Protein AF-A0A409V6U3-F1 (afdb_monomer)

Foldseek 3Di:
DCQLPPADKAAPVRAREPAPDRLCVQANIDSHHNHDQAHQPGPPVHFGANNVPPRDGDPHDDDDDDDD

Solvent-accessible su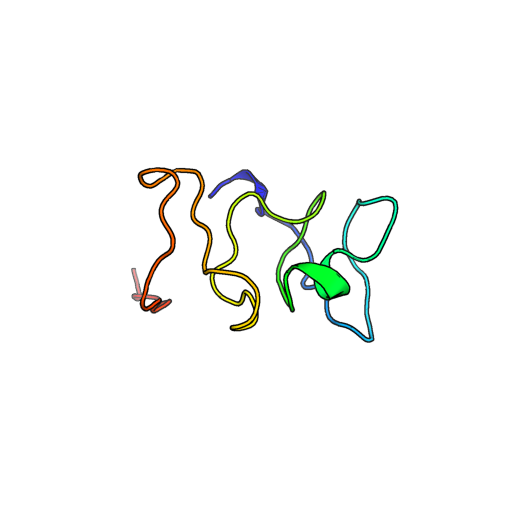rface area (backbone atoms only — not comparable to full-atom values): 4324 Å² total; per-residue (Å²): 124,74,84,42,62,96,42,44,73,22,39,92,90,42,82,50,52,74,44,100,60,72,43,33,85,79,40,32,55,40,45,26,37,75,40,71,70,56,33,84,56,25,46,89,95,39,68,26,39,36,62,91,50,84,77,36,66,51,93,72,82,84,89,83,87,77,87,130

Secondary structure (DSSP, 8-state):
-GGGTTPPPB-SS----SSSS-THHHH-SB--BSB-SEETT--TTS-EEETTSTT-EES---------

Nearest PDB structures (foldseek):
  6y41-assembly14_N  TM=8.513E-01  e=6.867E-04  Homo sapiens
  4r9t-assembly1_B  TM=7.142E-01  e=1.660E-04  Homo sapiens
  1jc9-assembly1_A  TM=8.309E-01  e=1.814E-03  Tachypleus tridentatus
  2jhh-assembly1_C  TM=8.492E-01  e=2.447E-03  Homo sapiens
  2d39-assembly1_B  TM=7.891E-01  e=1.562E-03  Homo sapiens

Sequence (68 aa):
MVYHNEMKFSTTDQDNDKSSGKCVDNYGPWWHKSCCHSGLNRAFKSNLYWGSFKNSVAKTSSMMIRKL

Radius of gyration: 12.23 Å; Cα contacts (8 Å, |Δi|>4): 112; chains: 1; bounding box: 33×28×24 Å

Structure (mmCIF, N/CA/C/O backbone):
data_AF-A0A409V6U3-F1
#
_entry.id   AF-A0A409V6U3-F1
#
loop_
_atom_site.group_PDB
_atom_site.id
_atom_site.type_symbol
_atom_site.label_atom_id
_atom_site.label_alt_id
_atom_site.label_comp_id
_atom_site.label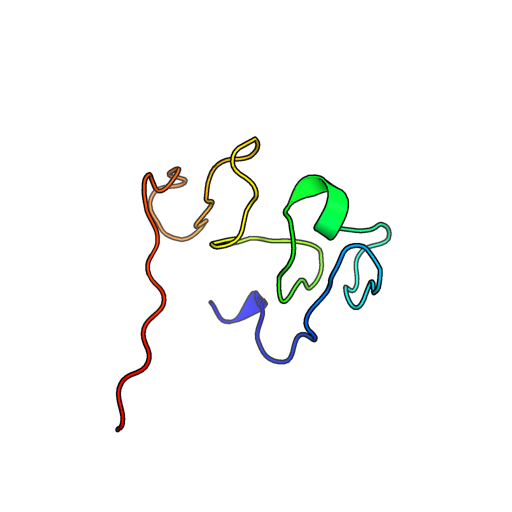_asym_id
_atom_site.label_entity_id
_atom_site.label_seq_id
_atom_site.pdbx_PDB_ins_code
_atom_site.Cartn_x
_atom_site.Cartn_y
_atom_site.Cartn_z
_atom_site.occupancy
_atom_site.B_iso_or_equiv
_atom_site.auth_seq_id
_atom_site.auth_comp_id
_atom_site.auth_asym_id
_atom_site.auth_atom_id
_atom_site.pdbx_PDB_model_num
ATOM 1 N N . MET A 1 1 ? -11.061 6.767 -7.521 1.00 57.56 1 MET A N 1
ATOM 2 C CA . MET A 1 1 ? -10.845 5.888 -6.347 1.00 57.56 1 MET A CA 1
ATOM 3 C C . MET A 1 1 ? -11.731 4.627 -6.337 1.00 57.56 1 MET A C 1
ATOM 5 O O . MET A 1 1 ? -11.577 3.821 -5.438 1.00 57.56 1 MET A O 1
ATOM 9 N N . VAL A 1 2 ? -12.604 4.390 -7.334 1.00 73.56 2 VAL A N 1
ATOM 10 C CA . VAL A 1 2 ? -13.515 3.214 -7.373 1.00 73.56 2 VAL A CA 1
ATOM 11 C C . VAL A 1 2 ? -12.785 1.885 -7.641 1.00 73.56 2 VAL A C 1
ATOM 13 O O . VAL A 1 2 ? -13.262 0.825 -7.262 1.00 73.56 2 VAL A O 1
ATOM 16 N N . TYR A 1 3 ? -11.595 1.929 -8.249 1.00 74.50 3 TYR A N 1
ATOM 17 C CA . TYR A 1 3 ? -10.834 0.735 -8.647 1.00 74.50 3 TYR A CA 1
ATOM 18 C C . TYR A 1 3 ? -10.451 -0.194 -7.480 1.00 74.50 3 TYR A C 1
ATOM 20 O O . TYR A 1 3 ? -10.3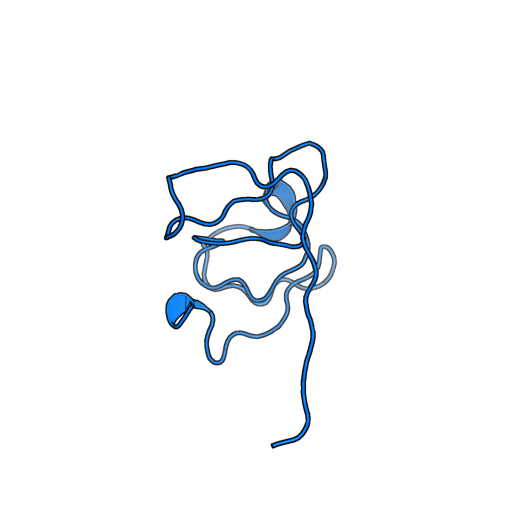46 -1.403 -7.672 1.00 74.50 3 TYR A O 1
ATOM 28 N N . HIS A 1 4 ? -10.255 0.376 -6.289 1.00 75.38 4 HIS A N 1
ATOM 29 C CA . HIS A 1 4 ? -9.853 -0.341 -5.076 1.00 75.38 4 HIS A CA 1
ATOM 30 C C . HIS A 1 4 ? -11.041 -0.745 -4.192 1.00 75.38 4 HIS A C 1
ATOM 32 O O . HIS A 1 4 ? -10.835 -1.331 -3.132 1.00 75.38 4 HIS A O 1
ATOM 38 N N . ASN A 1 5 ? -12.273 -0.411 -4.592 1.00 82.38 5 ASN A N 1
ATOM 39 C CA . ASN A 1 5 ? -13.440 -0.672 -3.762 1.00 82.38 5 ASN A CA 1
ATOM 40 C C . ASN A 1 5 ? -13.625 -2.182 -3.553 1.00 82.38 5 ASN A C 1
ATOM 42 O O . ASN A 1 5 ? -13.409 -2.963 -4.481 1.00 82.38 5 ASN A O 1
ATOM 46 N N . GLU A 1 6 ? -13.999 -2.568 -2.331 1.00 88.44 6 GLU A N 1
ATOM 47 C CA . GLU A 1 6 ? -14.182 -3.966 -1.899 1.00 88.44 6 GLU A CA 1
ATOM 48 C C . GLU A 1 6 ? -12.923 -4.850 -1.966 1.00 88.44 6 GLU A C 1
ATOM 50 O O . GLU A 1 6 ? -13.007 -6.073 -1.828 1.00 88.44 6 GLU A O 1
ATOM 55 N N . MET A 1 7 ? -11.739 -4.261 -2.158 1.00 89.56 7 MET A N 1
ATOM 56 C CA . MET A 1 7 ? -10.496 -5.022 -2.095 1.00 89.56 7 MET A CA 1
ATOM 57 C C . MET A 1 7 ? -10.057 -5.273 -0.666 1.00 89.56 7 MET A C 1
ATOM 59 O O . MET A 1 7 ? -10.249 -4.449 0.225 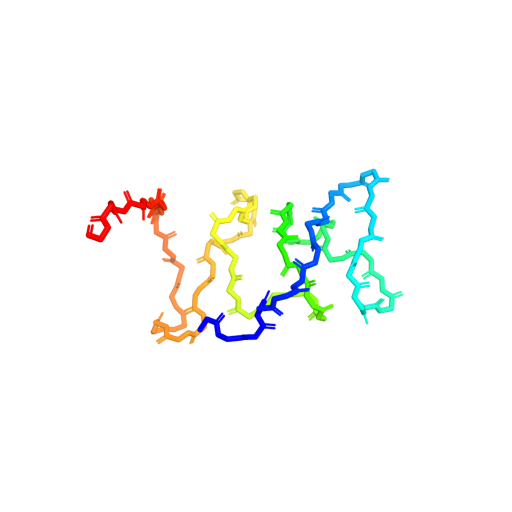1.00 89.56 7 MET A O 1
ATOM 63 N N . LYS A 1 8 ? -9.482 -6.458 -0.454 1.00 90.31 8 LYS A N 1
ATOM 64 C CA . LYS A 1 8 ? -8.864 -6.831 0.813 1.00 90.31 8 LYS A CA 1
ATOM 65 C C . LYS A 1 8 ? -7.501 -6.158 0.916 1.00 90.31 8 LYS A C 1
ATOM 67 O O . LYS A 1 8 ? -6.887 -5.805 -0.087 1.00 90.31 8 LYS A O 1
ATOM 72 N N . PHE A 1 9 ? -7.058 -5.942 2.145 1.00 88.38 9 PHE A N 1
ATOM 73 C CA . PHE A 1 9 ? -5.751 -5.358 2.402 1.00 88.38 9 PHE A CA 1
ATOM 74 C C . PHE A 1 9 ? -4.660 -6.414 2.177 1.00 88.38 9 PHE A C 1
ATOM 76 O O . PHE A 1 9 ? -4.777 -7.520 2.707 1.00 88.38 9 PHE A O 1
ATOM 83 N N . SER A 1 10 ? -3.625 -6.081 1.404 1.00 89.56 10 SER A N 1
ATOM 84 C CA . SER A 1 10 ? -2.475 -6.957 1.144 1.00 89.56 10 SER A CA 1
ATOM 85 C C . SER A 1 10 ? -1.222 -6.445 1.854 1.00 89.56 10 SER A C 1
ATOM 87 O O . SER A 1 10 ? -0.955 -5.240 1.885 1.00 89.56 10 SER A O 1
ATOM 89 N N . THR A 1 11 ? -0.428 -7.372 2.379 1.00 88.88 11 THR A N 1
ATOM 90 C CA . THR A 1 11 ? 0.858 -7.145 3.056 1.00 88.88 11 THR A CA 1
ATOM 91 C C . THR A 1 11 ? 1.920 -8.110 2.515 1.00 88.88 11 THR A C 1
ATOM 93 O O . THR A 1 11 ? 1.618 -9.008 1.734 1.00 88.88 11 THR A O 1
ATOM 96 N N . THR A 1 12 ? 3.191 -7.929 2.891 1.00 85.88 12 THR A N 1
ATOM 97 C CA . THR A 1 12 ? 4.311 -8.780 2.426 1.00 85.88 12 THR A CA 1
ATOM 98 C C . THR A 1 12 ? 4.130 -10.255 2.787 1.00 85.88 12 THR A C 1
ATOM 100 O O . THR A 1 12 ? 4.542 -11.152 2.049 1.00 85.88 12 THR A O 1
ATOM 103 N N . ASP A 1 13 ? 3.497 -10.499 3.928 1.00 89.62 13 ASP A N 1
ATOM 104 C CA . ASP A 1 13 ? 3.180 -11.808 4.485 1.00 89.62 13 ASP A CA 1
ATOM 105 C C . ASP A 1 13 ? 1.807 -12.342 4.038 1.00 89.62 13 ASP A C 1
ATOM 107 O O . ASP A 1 13 ? 1.605 -13.554 4.068 1.00 89.62 13 ASP A O 1
ATOM 111 N N . GLN A 1 14 ? 0.890 -11.482 3.574 1.00 90.06 14 GLN A N 1
ATOM 112 C CA . GLN A 1 14 ? -0.442 -11.882 3.107 1.00 90.06 14 GLN A CA 1
ATOM 113 C C . GLN A 1 14 ? -0.816 -11.209 1.785 1.00 90.06 14 GLN A C 1
ATOM 115 O O . GLN A 1 14 ? -1.239 -10.052 1.747 1.00 90.06 14 GLN A O 1
ATOM 120 N N . ASP A 1 15 ? -0.713 -11.969 0.694 1.00 88.81 15 ASP A N 1
ATOM 121 C CA . ASP A 1 15 ? -1.139 -11.513 -0.624 1.00 88.81 15 ASP A CA 1
ATOM 122 C C . ASP A 1 15 ? -2.633 -11.788 -0.847 1.00 88.81 15 ASP A C 1
ATOM 124 O O . ASP A 1 15 ? -3.061 -12.937 -0.954 1.00 88.81 15 ASP A O 1
ATOM 128 N N . ASN A 1 16 ? -3.423 -10.714 -0.889 1.00 91.31 16 ASN A N 1
ATOM 129 C CA . ASN A 1 16 ? -4.862 -10.738 -1.141 1.00 91.31 16 ASN A CA 1
ATOM 130 C C . ASN A 1 16 ? -5.245 -10.039 -2.457 1.00 91.31 16 ASN A C 1
ATOM 132 O O . ASN A 1 16 ? -6.422 -9.710 -2.662 1.00 91.31 16 ASN A O 1
ATOM 136 N N . ASP A 1 17 ? -4.265 -9.760 -3.320 1.00 88.25 17 ASP A N 1
ATOM 137 C CA . ASP A 1 17 ? -4.513 -9.116 -4.600 1.00 88.25 17 ASP A CA 1
ATOM 138 C C . ASP A 1 17 ? -4.928 -10.137 -5.685 1.00 88.25 17 ASP A C 1
ATOM 140 O O . ASP A 1 17 ? -4.994 -11.345 -5.460 1.00 88.25 17 ASP A O 1
ATOM 144 N N . LYS A 1 18 ? -5.368 -9.642 -6.844 1.00 88.81 18 LYS A N 1
ATOM 145 C CA . LYS A 1 18 ? -5.819 -10.442 -7.999 1.00 88.81 18 LYS A CA 1
ATOM 146 C C . LYS A 1 18 ? -4.785 -10.454 -9.133 1.00 88.81 18 LYS A C 1
ATOM 148 O O . LYS A 1 18 ? -5.139 -10.780 -10.267 1.00 88.81 18 LYS A O 1
ATOM 153 N N . SER A 1 19 ? -3.555 -10.019 -8.866 1.00 85.88 19 SER A N 1
ATOM 154 C CA . SER A 1 19 ? -2.444 -10.051 -9.815 1.00 85.88 19 SER A CA 1
ATOM 155 C C . SER A 1 19 ? -1.838 -11.455 -9.877 1.00 85.88 19 SER A C 1
ATOM 157 O O . SER A 1 19 ? -2.011 -12.276 -8.982 1.00 85.88 19 SER A O 1
ATOM 159 N N . SER A 1 20 ? -1.097 -11.749 -10.945 1.00 84.31 20 SER A N 1
ATOM 160 C CA . SER A 1 20 ? -0.338 -13.001 -11.069 1.00 84.31 20 SER A CA 1
ATOM 161 C C . SER A 1 20 ? 0.928 -13.035 -10.200 1.00 84.31 20 SER A C 1
ATOM 163 O O . SER A 1 20 ? 1.612 -14.052 -10.155 1.00 84.31 20 SER A O 1
ATOM 165 N N . GLY A 1 21 ? 1.275 -11.924 -9.550 1.00 83.44 21 GLY A N 1
ATOM 166 C CA . GLY A 1 21 ? 2.398 -11.815 -8.624 1.00 83.44 21 GLY A CA 1
ATOM 167 C C . GLY A 1 21 ? 2.160 -10.710 -7.599 1.00 83.44 21 GLY A C 1
ATOM 168 O O . GLY A 1 21 ? 1.299 -9.858 -7.806 1.00 83.44 21 GLY A O 1
ATOM 169 N N . LYS A 1 22 ? 2.961 -10.704 -6.530 1.00 85.19 22 LYS A N 1
ATOM 170 C CA . LYS A 1 22 ? 2.741 -9.877 -5.339 1.00 85.19 22 LYS A CA 1
ATOM 171 C C . LYS A 1 22 ? 2.937 -8.386 -5.613 1.00 85.19 22 LYS A C 1
ATOM 173 O O . LYS A 1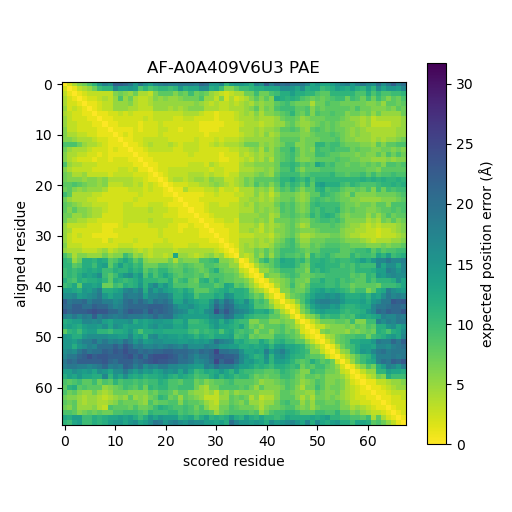 22 ? 4.063 -7.901 -5.767 1.00 85.19 22 LYS A O 1
ATOM 178 N N . CYS A 1 23 ? 1.855 -7.613 -5.611 1.00 85.12 23 CYS A N 1
ATOM 179 C CA . CYS A 1 23 ? 1.948 -6.169 -5.834 1.00 85.12 23 CYS A CA 1
ATOM 180 C C . CYS A 1 23 ? 2.631 -5.435 -4.674 1.00 85.12 23 CYS A C 1
ATOM 182 O O . CYS A 1 23 ? 3.282 -4.406 -4.879 1.00 85.12 23 CYS A O 1
ATOM 184 N N . VAL A 1 24 ? 2.541 -5.986 -3.465 1.00 86.06 24 VAL A N 1
ATOM 185 C CA . VAL A 1 24 ? 3.144 -5.400 -2.266 1.00 86.06 24 VAL A CA 1
ATOM 186 C C . VAL A 1 24 ? 4.663 -5.220 -2.389 1.00 86.06 24 VAL A C 1
ATOM 188 O O . VAL A 1 24 ? 5.199 -4.236 -1.882 1.00 86.06 24 VAL A O 1
ATOM 191 N N . ASP A 1 25 ? 5.345 -6.085 -3.145 1.00 83.31 25 ASP A N 1
ATOM 192 C CA . ASP A 1 25 ? 6.804 -6.043 -3.316 1.00 83.31 25 ASP A CA 1
ATOM 193 C C . ASP A 1 25 ? 7.265 -4.780 -4.066 1.00 83.31 25 ASP A C 1
ATOM 195 O O . ASP A 1 25 ? 8.361 -4.268 -3.840 1.00 83.31 25 ASP A O 1
ATOM 199 N N . ASN A 1 26 ? 6.403 -4.234 -4.932 1.00 78.00 26 ASN A N 1
ATOM 200 C CA . ASN A 1 26 ? 6.702 -3.083 -5.792 1.00 78.00 26 ASN A CA 1
ATOM 201 C C . ASN A 1 26 ? 5.989 -1.788 -5.367 1.00 78.00 26 ASN A C 1
ATOM 203 O O . ASN A 1 26 ? 6.365 -0.686 -5.796 1.00 78.00 26 ASN A O 1
ATOM 207 N N . TYR A 1 27 ? 4.912 -1.909 -4.588 1.00 77.44 27 TYR A N 1
ATOM 208 C CA . TYR A 1 27 ? 4.012 -0.800 -4.267 1.00 77.44 27 TYR A CA 1
ATOM 209 C C . TYR A 1 27 ? 3.741 -0.637 -2.765 1.00 77.44 27 TYR A C 1
ATOM 211 O O . TYR A 1 27 ? 3.140 0.363 -2.383 1.00 77.44 27 TYR A O 1
ATOM 219 N N . GLY A 1 28 ? 4.228 -1.538 -1.909 1.00 82.25 28 GLY A N 1
ATOM 220 C CA . GLY A 1 28 ? 3.965 -1.511 -0.470 1.00 82.25 28 GLY A CA 1
ATOM 221 C C . GLY A 1 28 ? 2.523 -1.897 -0.103 1.00 82.25 28 GLY A C 1
ATOM 222 O O . GLY A 1 28 ? 1.716 -2.152 -0.990 1.00 82.25 28 GLY A O 1
ATOM 223 N N . PRO A 1 29 ? 2.187 -1.966 1.198 1.00 86.56 29 PRO A N 1
ATOM 224 C CA . PRO A 1 29 ? 0.889 -2.462 1.668 1.00 86.56 29 PRO A CA 1
ATOM 225 C C . PRO A 1 29 ? -0.294 -1.580 1.253 1.00 86.56 29 PRO A C 1
ATOM 227 O O . PRO A 1 29 ? -0.313 -0.373 1.529 1.00 86.56 29 PRO A O 1
ATOM 230 N N . TRP A 1 30 ? -1.308 -2.178 0.620 1.00 86.25 30 TRP A N 1
ATOM 231 C CA . TRP A 1 30 ? -2.489 -1.463 0.128 1.00 86.25 30 TRP A CA 1
ATOM 232 C C . TRP A 1 30 ? -3.670 -2.400 -0.168 1.00 86.25 30 TRP A C 1
ATOM 234 O O . TRP A 1 30 ? -3.534 -3.622 -0.198 1.00 86.25 30 TRP A O 1
ATOM 244 N N . TRP A 1 31 ? -4.835 -1.818 -0.462 1.00 89.19 31 TRP A N 1
ATOM 245 C CA . TRP A 1 31 ? -5.994 -2.524 -1.022 1.00 89.19 31 TRP A CA 1
ATOM 246 C C . TRP A 1 31 ? -5.816 -2.766 -2.530 1.00 89.19 31 TRP A C 1
ATOM 248 O O . TRP A 1 31 ? -6.457 -2.124 -3.367 1.00 89.19 31 TRP A O 1
ATOM 258 N N . HIS A 1 32 ? -4.872 -3.626 -2.909 1.00 85.38 32 HIS A N 1
ATOM 259 C CA . HIS A 1 32 ? -4.551 -3.909 -4.311 1.00 85.38 32 HIS A CA 1
ATOM 260 C C . HIS A 1 32 ? -5.659 -4.709 -5.021 1.00 85.38 32 HIS A C 1
ATOM 262 O O . HIS A 1 32 ? -6.273 -5.594 -4.435 1.00 85.38 32 HIS A O 1
ATOM 268 N N . LYS A 1 33 ? -5.883 -4.420 -6.313 1.00 85.06 33 LYS A N 1
ATOM 269 C CA . LYS A 1 33 ? -6.700 -5.263 -7.211 1.00 85.06 33 LYS A CA 1
ATOM 270 C C . LYS A 1 33 ? -5.791 -6.009 -8.181 1.00 85.06 33 LYS A C 1
ATOM 272 O O . LYS A 1 33 ? -5.382 -7.110 -7.880 1.00 85.06 33 LYS A O 1
ATOM 277 N N . SER A 1 34 ? -5.412 -5.398 -9.300 1.00 84.31 34 SER A N 1
ATOM 278 C CA . SER A 1 34 ? -4.259 -5.823 -10.105 1.00 84.31 34 SER A CA 1
ATOM 279 C C . SER A 1 34 ? -3.170 -4.772 -9.901 1.00 84.31 34 SER A C 1
ATOM 281 O O . SER A 1 34 ? -2.967 -3.896 -10.740 1.00 84.31 34 SER A O 1
ATOM 283 N N . CYS A 1 35 ? -2.571 -4.784 -8.710 1.00 80.88 35 CYS A N 1
ATOM 284 C CA . CYS A 1 35 ? -1.686 -3.745 -8.177 1.00 80.88 35 CYS A CA 1
ATOM 285 C C . CYS A 1 35 ? -2.382 -2.393 -7.951 1.00 80.88 35 CYS A C 1
ATOM 287 O O . CYS A 1 35 ? -3.451 -2.340 -7.331 1.00 80.88 35 CYS A O 1
ATOM 289 N N . CYS A 1 36 ? -1.754 -1.285 -8.355 1.00 69.12 36 CYS A N 1
ATOM 290 C CA . CYS A 1 36 ? -2.224 0.067 -8.063 1.00 69.12 36 CYS A CA 1
ATOM 291 C C . CYS A 1 36 ? -2.349 0.935 -9.305 1.00 69.12 36 CYS A C 1
ATOM 293 O O . CYS A 1 36 ? -1.405 1.056 -10.075 1.00 69.12 36 CYS A O 1
ATOM 295 N N . HIS A 1 37 ? -3.453 1.679 -9.372 1.00 65.62 37 HIS A N 1
ATOM 296 C CA . HIS A 1 37 ? -3.533 2.937 -10.124 1.00 65.62 37 HIS A CA 1
ATOM 297 C C . HIS A 1 37 ? -3.379 4.159 -9.201 1.00 65.62 37 HIS A C 1
ATOM 299 O O . HIS A 1 37 ? -3.287 5.301 -9.654 1.00 65.62 37 HIS A O 1
ATOM 305 N N . SER A 1 38 ? -3.402 3.952 -7.883 1.00 59.38 38 SER A N 1
ATOM 306 C CA . SER A 1 38 ? -3.170 4.974 -6.867 1.00 59.38 38 SER A CA 1
ATOM 307 C C . SER A 1 38 ? -2.628 4.301 -5.604 1.00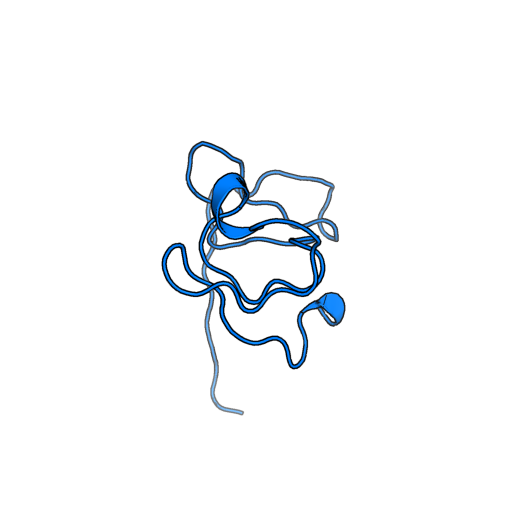 59.38 38 SER A C 1
ATOM 309 O O . SER A 1 38 ? -3.188 3.295 -5.180 1.00 59.38 38 SER A O 1
ATOM 311 N N . GLY A 1 39 ? -1.544 4.817 -5.025 1.00 64.56 39 GLY A N 1
ATOM 312 C CA . GLY A 1 39 ? -0.882 4.231 -3.857 1.00 64.56 39 GLY A CA 1
ATOM 313 C C . GLY A 1 39 ? -0.341 5.323 -2.945 1.00 64.56 39 GLY A C 1
ATOM 314 O O . GLY A 1 39 ? 0.708 5.901 -3.228 1.00 64.56 39 GLY A O 1
ATOM 315 N N . LEU A 1 40 ? -1.076 5.609 -1.867 1.00 64.56 40 LEU A N 1
ATOM 316 C CA . LEU A 1 40 ? -0.702 6.622 -0.870 1.00 64.56 40 LEU A CA 1
ATOM 317 C C . LEU A 1 40 ? 0.209 6.058 0.235 1.00 64.56 40 LEU A C 1
ATOM 319 O O . LEU A 1 40 ? 0.840 6.824 0.948 1.00 64.56 40 LEU A O 1
ATOM 323 N N . ASN A 1 41 ? 0.316 4.730 0.339 1.00 66.38 41 ASN A N 1
ATOM 324 C CA . ASN A 1 41 ? 1.268 4.038 1.217 1.00 66.38 41 ASN A CA 1
ATOM 325 C C . ASN A 1 41 ? 2.481 3.501 0.449 1.00 66.38 41 ASN A C 1
ATOM 327 O O . ASN A 1 41 ? 3.162 2.579 0.903 1.00 66.38 41 ASN A O 1
ATOM 331 N N . ARG A 1 42 ? 2.737 4.033 -0.749 1.00 65.81 42 ARG A N 1
ATOM 332 C CA . ARG A 1 42 ? 3.834 3.541 -1.570 1.00 65.81 42 ARG A CA 1
ATOM 333 C C . ARG A 1 42 ? 5.164 3.845 -0.878 1.00 65.81 42 ARG A C 1
ATOM 335 O O . ARG A 1 42 ? 5.409 4.981 -0.479 1.00 65.81 42 ARG A O 1
ATOM 342 N N . ALA A 1 43 ? 6.002 2.823 -0.695 1.00 58.00 43 ALA A N 1
ATOM 343 C CA . ALA A 1 43 ? 7.286 2.968 -0.013 1.00 58.00 43 ALA A CA 1
ATOM 344 C C . ALA A 1 43 ? 8.165 4.013 -0.722 1.00 58.00 43 ALA A C 1
ATOM 346 O O . ALA A 1 43 ? 8.213 4.032 -1.950 1.00 58.00 43 ALA A O 1
ATOM 347 N N . PHE A 1 44 ? 8.907 4.821 0.048 1.00 50.19 44 PHE A N 1
ATOM 348 C CA . PHE A 1 44 ? 9.733 5.966 -0.392 1.00 50.19 44 PHE A CA 1
ATOM 349 C C . PHE A 1 44 ? 10.591 5.747 -1.652 1.00 50.19 44 PHE A C 1
ATOM 351 O O . PHE A 1 44 ? 10.871 6.702 -2.369 1.00 50.19 44 PHE A O 1
ATOM 358 N N . LYS A 1 45 ? 10.999 4.506 -1.955 1.00 50.78 45 LYS A N 1
ATOM 359 C CA . LYS A 1 45 ? 11.730 4.160 -3.191 1.00 50.78 45 LYS A CA 1
ATOM 360 C C . LYS A 1 45 ? 10.908 4.355 -4.464 1.00 50.78 45 LYS A C 1
ATOM 362 O O . LYS A 1 45 ? 11.439 4.315 -5.568 1.00 50.78 45 LYS A O 1
ATOM 367 N N . SER A 1 46 ? 9.603 4.508 -4.317 1.00 54.78 46 SER A N 1
ATOM 368 C CA . SER A 1 46 ? 8.661 4.444 -5.401 1.00 54.78 46 SER A CA 1
ATOM 369 C C . SER A 1 46 ? 7.547 5.442 -5.095 1.00 54.78 46 SER A C 1
ATOM 371 O O . SER A 1 46 ? 6.692 5.252 -4.242 1.00 54.78 46 SER A O 1
ATOM 373 N N . ASN A 1 47 ? 7.674 6.587 -5.743 1.00 59.53 47 ASN A N 1
ATOM 374 C CA . ASN A 1 47 ? 6.862 7.785 -5.611 1.00 59.53 47 ASN A CA 1
ATOM 375 C C . ASN A 1 47 ? 5.360 7.548 -5.352 1.00 59.53 47 ASN A C 1
ATOM 377 O O . ASN A 1 47 ? 4.735 6.751 -6.060 1.00 59.53 47 ASN A O 1
ATOM 381 N N . LEU A 1 48 ? 4.783 8.302 -4.403 1.00 65.38 48 LEU A N 1
ATOM 382 C CA . LEU A 1 48 ? 3.340 8.362 -4.139 1.00 65.38 48 LEU A CA 1
ATOM 383 C C . LEU A 1 48 ? 2.599 8.685 -5.437 1.00 65.38 48 LEU A C 1
ATOM 385 O O . LEU A 1 48 ? 2.742 9.781 -5.978 1.00 65.38 48 LEU A O 1
ATOM 389 N N . TYR A 1 49 ? 1.837 7.725 -5.952 1.00 64.25 49 TYR A N 1
ATOM 390 C CA . TYR A 1 49 ? 1.213 7.833 -7.267 1.00 64.25 49 TYR A CA 1
ATOM 391 C C . TYR A 1 49 ? -0.293 8.012 -7.122 1.00 64.25 49 TYR A C 1
ATOM 393 O O . TYR A 1 49 ? -0.953 7.221 -6.447 1.00 64.25 49 TYR A O 1
ATOM 401 N N . TRP A 1 50 ? -0.838 9.033 -7.780 1.00 65.62 50 TRP A N 1
ATOM 402 C CA . TRP A 1 50 ? -2.275 9.258 -7.896 1.00 65.62 50 TRP A CA 1
ATOM 403 C C . TRP A 1 50 ? -2.634 9.475 -9.366 1.00 65.62 50 TRP A C 1
ATOM 405 O O . TRP A 1 50 ? -2.580 10.598 -9.865 1.00 65.62 50 TRP A O 1
ATOM 415 N N . GLY A 1 51 ? -2.994 8.403 -10.080 1.00 59.91 51 GLY A N 1
ATOM 416 C CA . GLY A 1 51 ? -3.195 8.452 -11.535 1.00 59.91 51 GLY A CA 1
ATOM 417 C C . GLY A 1 51 ? -4.229 9.484 -12.007 1.00 59.91 51 GLY A C 1
ATOM 418 O O . GLY A 1 51 ? -4.117 10.010 -13.107 1.00 59.91 51 GLY A O 1
ATOM 419 N N . SER A 1 52 ? -5.198 9.855 -11.165 1.00 64.56 52 SER A N 1
ATOM 420 C CA . SER A 1 52 ? -6.204 10.872 -11.507 1.00 64.56 52 SER A CA 1
ATOM 421 C C . SER A 1 52 ? -5.757 12.324 -11.267 1.00 64.56 52 SER A C 1
ATOM 423 O O . SER A 1 52 ? -6.500 13.239 -11.608 1.00 64.56 52 SER A O 1
ATOM 425 N N . PHE A 1 53 ? -4.580 12.571 -10.680 1.00 61.56 53 PHE A N 1
ATOM 426 C CA . PHE A 1 53 ? -4.076 13.917 -10.382 1.00 61.56 53 PHE A CA 1
ATOM 427 C C . PHE A 1 53 ? -2.717 14.119 -11.055 1.00 61.56 53 PHE A C 1
ATOM 429 O O . PHE A 1 53 ? -1.670 13.721 -10.546 1.00 61.56 53 PHE A O 1
ATOM 436 N N . LYS A 1 54 ? -2.757 14.739 -12.241 1.00 58.12 54 LYS A N 1
ATOM 437 C CA . LYS A 1 54 ? -1.595 15.215 -13.012 1.00 58.12 54 LYS A CA 1
ATOM 438 C C . LYS A 1 54 ? -0.464 14.193 -13.244 1.00 58.12 54 LYS A C 1
ATOM 440 O O . LYS A 1 54 ? 0.675 14.622 -13.402 1.00 58.12 54 LYS A O 1
ATOM 445 N N . ASN A 1 55 ? -0.716 12.876 -13.230 1.00 57.22 55 ASN A N 1
ATOM 446 C CA . ASN A 1 55 ? 0.350 11.852 -13.281 1.00 57.22 55 ASN A CA 1
ATOM 447 C C . ASN A 1 55 ? 1.522 12.164 -12.325 1.00 57.22 55 ASN A C 1
ATOM 449 O O . ASN A 1 55 ? 2.683 11.896 -12.628 1.00 57.22 55 ASN A O 1
ATOM 453 N N . SER A 1 56 ? 1.228 12.824 -11.203 1.00 55.59 56 SER A N 1
ATOM 454 C CA . SER A 1 56 ? 2.242 13.500 -10.402 1.00 55.59 56 SER A CA 1
ATOM 455 C C . SER A 1 56 ? 2.547 12.712 -9.145 1.00 55.59 56 SER A C 1
ATOM 457 O O . SER A 1 56 ? 1.667 12.145 -8.497 1.00 55.59 56 SER A O 1
ATOM 459 N N . VAL A 1 57 ? 3.827 12.721 -8.803 1.00 62.66 57 VAL A N 1
ATOM 460 C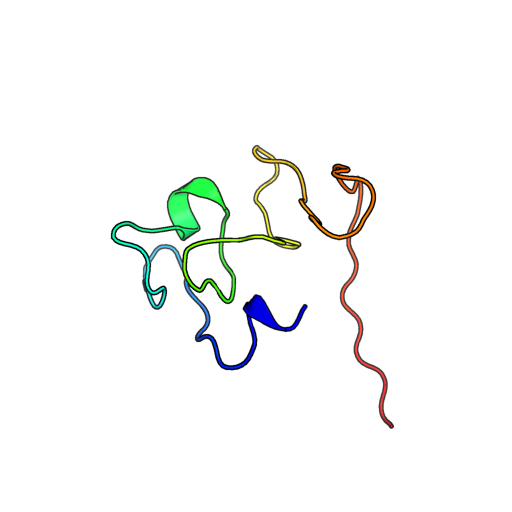 CA . VAL A 1 57 ? 4.335 12.240 -7.529 1.00 62.66 57 VAL A CA 1
ATOM 461 C C . VAL A 1 57 ? 3.894 13.207 -6.439 1.00 62.66 57 VAL A C 1
ATOM 463 O O . VAL A 1 57 ? 4.286 14.376 -6.461 1.00 62.66 57 VAL A O 1
ATOM 466 N N . ALA A 1 58 ? 3.091 12.751 -5.481 1.00 65.56 58 ALA A N 1
ATOM 467 C CA . ALA A 1 58 ? 2.798 13.563 -4.304 1.00 65.56 58 ALA A CA 1
ATOM 468 C C . ALA A 1 58 ? 4.037 13.612 -3.391 1.00 65.56 58 ALA A C 1
ATOM 470 O O . ALA A 1 58 ? 4.683 12.592 -3.163 1.00 65.56 58 ALA A O 1
ATOM 471 N N . LYS A 1 59 ? 4.386 14.795 -2.868 1.00 69.25 59 LYS A N 1
ATOM 472 C CA . LYS A 1 59 ? 5.480 14.938 -1.883 1.00 69.25 59 LYS A CA 1
ATOM 473 C C . LYS A 1 59 ? 5.062 14.477 -0.489 1.00 69.25 59 LYS A C 1
ATOM 475 O O . LYS A 1 59 ? 5.888 14.010 0.283 1.00 69.25 59 LYS A O 1
ATOM 480 N N . THR A 1 60 ? 3.784 14.637 -0.175 1.00 71.75 60 THR A N 1
ATOM 481 C CA . THR A 1 60 ? 3.172 14.270 1.098 1.00 71.75 60 THR A CA 1
ATOM 482 C C . THR A 1 60 ? 1.757 13.765 0.839 1.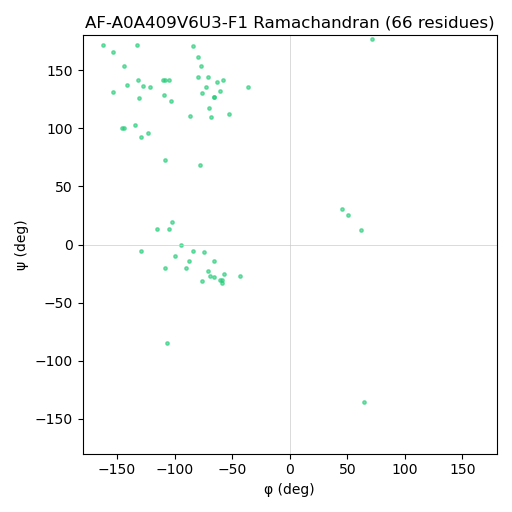00 71.75 60 THR A C 1
ATOM 484 O O . THR A 1 60 ? 1.127 14.129 -0.157 1.00 71.75 60 THR A O 1
ATOM 487 N N . SER A 1 61 ? 1.250 12.919 1.730 1.00 75.25 61 SER A N 1
ATOM 488 C CA . SER A 1 61 ? -0.119 12.408 1.681 1.00 75.25 61 SER A CA 1
ATOM 489 C C . SER A 1 61 ? -0.693 12.312 3.086 1.00 75.25 61 SER A C 1
ATOM 491 O O . SER A 1 61 ? -0.026 11.807 3.986 1.00 75.25 61 SER A O 1
ATOM 493 N N . SER A 1 62 ? -1.947 12.730 3.248 1.00 82.25 62 SER A N 1
ATOM 494 C CA . SER A 1 62 ? -2.700 12.592 4.496 1.00 82.25 62 SER A CA 1
ATOM 495 C C . SER A 1 62 ? -4.070 11.996 4.192 1.00 82.25 62 SER A C 1
ATOM 497 O O . SER A 1 62 ? -4.796 12.523 3.350 1.00 82.25 62 SER A O 1
ATOM 499 N N . MET A 1 63 ? -4.427 10.905 4.871 1.00 82.44 63 MET A N 1
ATOM 500 C CA . MET A 1 63 ? -5.759 10.297 4.805 1.00 82.44 63 MET A CA 1
ATOM 501 C C . MET A 1 63 ? -6.530 10.665 6.072 1.00 82.44 63 MET A C 1
ATOM 503 O O . MET A 1 63 ? -6.057 10.416 7.177 1.00 82.44 63 MET A O 1
ATOM 507 N N . MET A 1 64 ? -7.699 11.283 5.912 1.00 88.00 64 MET A N 1
ATOM 508 C CA . MET A 1 64 ? -8.533 11.755 7.019 1.00 88.00 64 MET A CA 1
ATOM 509 C C . MET A 1 64 ? -9.977 11.310 6.799 1.00 88.00 64 MET A C 1
ATOM 511 O O . MET A 1 64 ? -10.476 11.349 5.676 1.00 88.00 64 MET A O 1
ATOM 515 N N . ILE A 1 65 ? -10.650 10.922 7.880 1.00 88.12 65 ILE A N 1
ATOM 516 C CA . ILE A 1 65 ? -12.087 10.641 7.897 1.00 88.12 65 ILE A CA 1
ATOM 517 C C . ILE A 1 65 ? -12.796 11.736 8.695 1.00 88.12 65 ILE A C 1
ATOM 519 O O . ILE A 1 65 ? -12.282 12.201 9.712 1.00 88.12 65 ILE A O 1
ATOM 523 N N . ARG A 1 66 ? -13.978 12.158 8.243 1.00 90.25 66 ARG A N 1
ATOM 524 C CA . ARG A 1 66 ? -14.849 13.091 8.968 1.00 90.25 66 ARG A CA 1
ATOM 525 C C . ARG A 1 66 ? -16.185 12.402 9.212 1.00 90.25 66 ARG A C 1
ATOM 527 O O . ARG A 1 66 ? -16.716 11.771 8.303 1.00 90.25 66 ARG A O 1
ATOM 53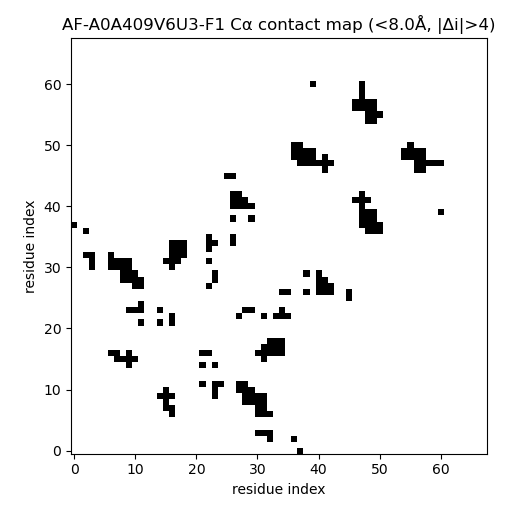4 N N . LYS A 1 67 ? -16.714 12.524 10.430 1.00 89.50 67 LYS A N 1
ATOM 535 C CA . LYS A 1 67 ? -18.071 12.071 10.750 1.00 89.50 67 LYS A CA 1
ATOM 536 C C . LYS A 1 67 ? -19.071 12.838 9.876 1.00 89.50 67 LYS A C 1
ATOM 538 O O . LYS A 1 67 ? -18.941 14.058 9.761 1.00 89.50 67 LYS A O 1
ATOM 543 N N . LEU A 1 68 ? -19.996 12.109 9.253 1.00 76.69 68 LEU A N 1
ATOM 544 C CA . LEU A 1 68 ? -21.104 12.692 8.494 1.00 76.69 68 LEU A CA 1
ATOM 545 C C . LEU A 1 68 ? -22.019 13.505 9.413 1.00 76.69 68 LEU A C 1
ATOM 547 O O . LEU A 1 68 ? -22.246 13.048 10.560 1.00 76.69 68 LEU A O 1
#

pLDDT: mean 76.07, std 12.29, range [50.19, 91.31]

Organism: Mytilus galloprovincialis (NCBI:txid29158)

InterPro domains:
  IPR002181 Fibrinogen, alpha/beta/gamma chain, C-terminal globular domain [PF00147] (1-45)
  IPR002181 Fibrinogen, alpha/beta/gamma chain, C-terminal globular domain [PS51406] (1-68)
  IPR014716 Fibrinogen, alpha/beta/gamma chain, C-terminal globular, subdomain 1 [G3DSA:3.90.215.10] (1-68)
  IPR036056 Fibrinogen-like, C-terminal [SSF56496] (2-67)

Mean predicted aligned error: 8.2 Å